Protein AF-A0A914TPZ6-F1 (afdb_monomer)

Solvent-accessible surface area (backbone atoms only — not comparable to full-atom values): 4273 Å² total; per-residue (Å²): 110,70,82,57,49,54,60,49,32,51,56,35,55,64,42,91,46,66,77,58,24,74,43,14,68,65,52,29,51,54,52,50,52,55,55,45,66,74,48,41,37,60,76,37,82,88,29,25,83,36,96,74,3,55,60,46,53,51,49,53,49,52,55,49,37,43,76,76,39,49,72,62,48,78,71,109

Sequence (76 aa):
MNELIGPIYYVFASDSDLEWAEHAEANTFHCFEQLMSEMKDNFIKTLDKSNCGIEIAMKNFYDRLQAHDSQLYNRL

Mean predicted aligned error: 6.49 Å

Secondary structure (DSSP, 8-state):
-HHHHHHHHHHHHT-SSHHHHHTHHHHHHHHHHHHHHHSGGGT-TTTTTSTTSHHHHHHHHHHHHHHH-HHHHTT-

Structure (mmCIF, N/CA/C/O backbone):
data_AF-A0A914TPZ6-F1
#
_entry.id   AF-A0A914TPZ6-F1
#
loop_
_atom_site.group_PDB
_atom_site.id
_atom_site.type_symbol
_atom_site.label_atom_id
_atom_site.label_alt_id
_atom_site.label_comp_id
_atom_site.label_asym_id
_atom_site.label_entity_id
_atom_site.label_seq_id
_atom_site.pdbx_PDB_ins_code
_atom_site.Cartn_x
_atom_site.Cartn_y
_atom_site.Cartn_z
_atom_site.occupancy
_atom_site.B_iso_or_equiv
_atom_site.auth_seq_id
_atom_site.auth_comp_id
_atom_site.auth_asym_id
_atom_site.auth_atom_id
_atom_site.pdbx_PDB_model_num
ATOM 1 N N . MET A 1 1 ? 2.581 5.035 3.562 1.00 74.62 1 MET A N 1
ATOM 2 C CA . MET A 1 1 ? 2.564 5.452 2.142 1.00 74.62 1 MET A CA 1
ATOM 3 C C . MET A 1 1 ? 3.698 4.801 1.359 1.00 74.62 1 MET A C 1
ATOM 5 O O . MET A 1 1 ? 3.392 4.138 0.383 1.00 74.62 1 MET A O 1
ATOM 9 N N . ASN A 1 2 ? 4.959 4.867 1.808 1.00 79.25 2 ASN A N 1
ATOM 10 C CA . ASN A 1 2 ? 6.070 4.156 1.141 1.00 79.25 2 ASN A CA 1
ATOM 11 C C . ASN A 1 2 ? 5.856 2.633 1.047 1.00 79.25 2 ASN A C 1
ATOM 13 O O . ASN A 1 2 ? 6.113 2.047 0.002 1.00 79.25 2 ASN A O 1
ATOM 17 N N . GLU A 1 3 ? 5.270 2.029 2.085 1.00 87.94 3 GLU A N 1
ATOM 18 C CA . GLU A 1 3 ? 4.881 0.606 2.090 1.00 87.94 3 GLU A CA 1
ATOM 19 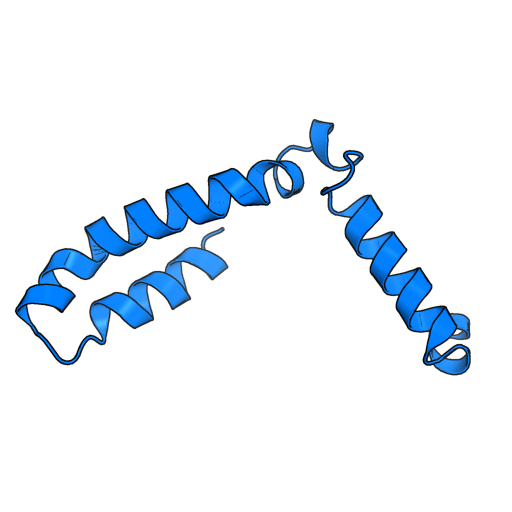C C . GLU A 1 3 ? 3.835 0.232 1.022 1.00 87.94 3 GLU A C 1
ATOM 21 O O . GLU A 1 3 ? 3.668 -0.943 0.722 1.00 87.94 3 GLU A O 1
ATOM 26 N N . LEU A 1 4 ? 3.123 1.210 0.441 1.00 86.44 4 LEU A N 1
ATOM 27 C CA . LEU A 1 4 ? 2.188 0.980 -0.669 1.00 86.44 4 LEU A CA 1
ATOM 28 C C . LEU A 1 4 ? 2.887 1.110 -2.026 1.00 86.44 4 LEU A C 1
ATOM 30 O O . LEU A 1 4 ? 2.628 0.321 -2.926 1.00 86.44 4 LEU A O 1
ATOM 34 N N . ILE A 1 5 ? 3.796 2.080 -2.166 1.00 91.69 5 ILE A N 1
ATOM 35 C CA . ILE A 1 5 ? 4.529 2.320 -3.417 1.00 91.69 5 ILE A CA 1
ATOM 36 C C . ILE A 1 5 ? 5.433 1.133 -3.765 1.00 91.69 5 ILE A C 1
ATOM 38 O O . ILE A 1 5 ? 5.486 0.740 -4.926 1.00 91.69 5 ILE A O 1
ATOM 42 N N . GLY A 1 6 ? 6.120 0.547 -2.777 1.00 92.94 6 GLY A N 1
ATOM 43 C CA . GLY A 1 6 ? 7.077 -0.544 -3.001 1.00 92.94 6 GLY A CA 1
ATOM 44 C C . GLY A 1 6 ? 6.485 -1.739 -3.765 1.00 92.94 6 GLY A C 1
ATOM 45 O O . GLY A 1 6 ? 7.018 -2.095 -4.816 1.00 92.94 6 GLY A O 1
ATOM 46 N N . PRO A 1 7 ? 5.372 -2.334 -3.297 1.00 94.88 7 PRO A N 1
ATOM 47 C CA . PRO A 1 7 ? 4.704 -3.425 -4.004 1.00 94.88 7 PRO A CA 1
ATOM 48 C C . PRO A 1 7 ? 4.175 -3.037 -5.390 1.00 94.88 7 PRO A C 1
ATOM 50 O O . PRO A 1 7 ? 4.320 -3.820 -6.324 1.00 94.88 7 PRO A O 1
ATOM 53 N N . ILE A 1 8 ? 3.599 -1.838 -5.544 1.00 94.50 8 ILE A N 1
ATOM 54 C CA . ILE A 1 8 ? 3.067 -1.364 -6.835 1.00 94.50 8 ILE A CA 1
ATOM 55 C C . ILE A 1 8 ? 4.203 -1.251 -7.860 1.00 94.50 8 ILE A C 1
ATOM 57 O O . ILE A 1 8 ? 4.099 -1.787 -8.962 1.00 94.50 8 ILE A O 1
ATOM 61 N N . TYR A 1 9 ? 5.314 -0.623 -7.468 1.00 96.25 9 TYR A N 1
ATOM 62 C CA . TYR A 1 9 ? 6.489 -0.498 -8.324 1.00 96.25 9 TYR A CA 1
ATOM 63 C C . TYR A 1 9 ? 7.098 -1.852 -8.658 1.00 96.25 9 TYR A C 1
ATOM 65 O O . TYR A 1 9 ? 7.423 -2.105 -9.812 1.00 96.25 9 TYR A O 1
ATOM 73 N N . TYR A 1 10 ? 7.225 -2.740 -7.670 1.00 95.75 10 TYR A N 1
ATOM 74 C CA . TYR A 1 10 ? 7.761 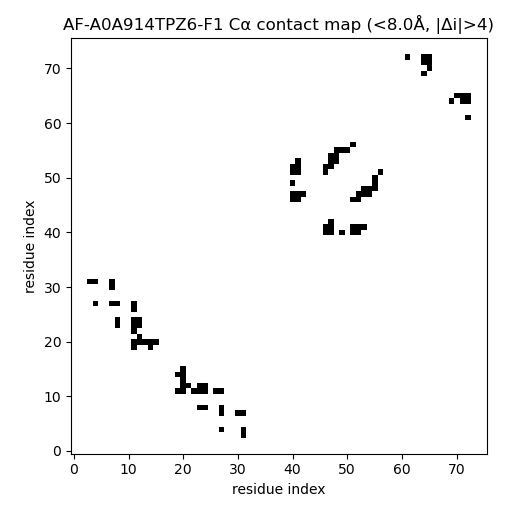-4.078 -7.894 1.00 95.75 10 TYR A CA 1
ATOM 75 C C . TYR A 1 10 ? 6.962 -4.844 -8.952 1.00 95.75 10 TYR A C 1
ATOM 77 O O . TYR A 1 10 ? 7.564 -5.489 -9.808 1.00 95.75 10 TYR A O 1
ATOM 85 N N . VAL A 1 11 ? 5.629 -4.747 -8.926 1.00 95.94 11 VAL A N 1
ATOM 86 C CA . VAL A 1 11 ? 4.769 -5.400 -9.920 1.00 95.94 11 VAL A CA 1
ATOM 87 C C . VAL A 1 11 ? 5.011 -4.830 -11.316 1.00 95.94 11 VAL A C 1
ATOM 89 O O . VAL A 1 11 ? 5.254 -5.608 -12.232 1.00 95.94 11 VAL A O 1
ATOM 92 N N . PHE A 1 12 ? 5.014 -3.504 -11.485 1.00 95.25 12 PHE A N 1
ATOM 93 C CA . PHE A 1 12 ? 5.231 -2.901 -12.806 1.00 95.25 12 PHE A CA 1
ATOM 94 C C . PHE A 1 12 ? 6.666 -3.068 -13.327 1.00 95.25 12 PHE A C 1
ATOM 96 O O . PHE A 1 12 ? 6.869 -3.234 -14.522 1.00 95.25 12 PHE A O 1
ATOM 103 N N . ALA A 1 13 ? 7.667 -3.048 -12.447 1.00 95.00 13 ALA A N 1
ATOM 104 C CA . ALA A 1 13 ? 9.070 -3.219 -12.824 1.00 95.00 13 ALA A CA 1
ATOM 105 C C . ALA A 1 13 ? 9.448 -4.686 -13.093 1.00 95.00 13 ALA A C 1
ATOM 107 O O . ALA A 1 13 ? 10.475 -4.943 -13.716 1.00 95.00 13 ALA A O 1
ATOM 108 N N . SER A 1 14 ? 8.643 -5.641 -12.616 1.00 94.94 14 SER A N 1
ATOM 109 C CA . SER A 1 14 ? 8.830 -7.077 -12.868 1.00 94.94 14 SER A CA 1
ATOM 110 C C . SER A 1 14 ? 7.998 -7.584 -14.051 1.00 94.94 14 SER A C 1
ATOM 112 O O . SER A 1 14 ? 7.790 -8.795 -14.158 1.00 94.94 14 SER A O 1
ATOM 114 N N . ASP A 1 15 ? 7.493 -6.690 -14.909 1.00 94.00 15 ASP A N 1
ATOM 115 C CA . ASP A 1 15 ? 6.744 -7.086 -16.101 1.00 94.00 15 ASP A CA 1
ATOM 116 C C . ASP A 1 15 ? 7.624 -7.933 -17.036 1.00 94.00 15 ASP A C 1
ATOM 118 O O . ASP A 1 15 ? 8.823 -7.693 -17.203 1.00 94.00 15 ASP A O 1
ATOM 122 N N . SER A 1 16 ? 7.027 -8.969 -17.624 1.00 94.81 16 SER A N 1
ATOM 123 C CA . SER A 1 16 ? 7.693 -9.816 -18.615 1.00 94.81 16 SER A CA 1
ATOM 124 C C . SER A 1 16 ? 7.986 -9.077 -19.922 1.00 94.81 16 SER A C 1
ATOM 126 O O . SER A 1 16 ? 8.889 -9.484 -20.657 1.00 94.81 16 SER A O 1
ATOM 128 N N . ASP A 1 17 ? 7.222 -8.023 -20.215 1.00 95.19 17 ASP A N 1
ATOM 129 C CA . ASP A 1 17 ? 7.435 -7.140 -21.351 1.00 95.19 17 ASP A CA 1
ATOM 130 C C . ASP A 1 17 ? 8.347 -5.968 -20.947 1.00 95.19 17 ASP A C 1
ATOM 132 O O . ASP A 1 17 ? 8.021 -5.156 -20.078 1.00 95.19 17 ASP A O 1
ATOM 136 N N . LEU A 1 18 ? 9.513 -5.880 -21.594 1.00 92.62 18 LEU A N 1
ATOM 137 C CA . LEU A 1 18 ? 10.504 -4.841 -21.313 1.00 92.62 18 LEU A CA 1
ATOM 138 C C . LEU A 1 18 ? 9.997 -3.439 -21.673 1.00 92.62 18 LEU A C 1
ATOM 140 O O . LEU A 1 18 ? 10.349 -2.490 -20.978 1.00 92.62 18 LEU A O 1
ATOM 144 N N . GLU A 1 19 ? 9.152 -3.305 -22.700 1.00 93.88 19 GLU A N 1
ATOM 145 C CA . GLU A 1 19 ? 8.551 -2.020 -23.082 1.00 93.88 19 GLU A CA 1
ATOM 146 C C . GLU A 1 19 ? 7.609 -1.520 -21.975 1.00 93.88 19 GLU A C 1
ATOM 148 O O . GLU A 1 19 ? 7.560 -0.333 -21.659 1.00 93.88 19 GLU A O 1
ATOM 153 N N . TRP A 1 20 ? 6.902 -2.434 -21.310 1.00 91.25 20 TRP A N 1
ATOM 154 C CA . TRP A 1 20 ? 5.996 -2.090 -20.214 1.00 91.25 20 TRP A CA 1
ATOM 155 C C . TRP A 1 20 ? 6.759 -1.789 -18.923 1.00 91.25 20 TRP A C 1
ATOM 157 O O . TRP A 1 20 ? 6.406 -0.848 -18.203 1.00 91.25 20 TRP A O 1
ATOM 167 N N . ALA A 1 21 ? 7.839 -2.530 -18.662 1.00 93.38 21 ALA A N 1
ATOM 168 C CA . ALA A 1 21 ? 8.721 -2.293 -17.524 1.00 93.38 21 ALA A CA 1
ATOM 169 C C . ALA A 1 21 ? 9.420 -0.919 -17.593 1.00 93.38 21 ALA A C 1
ATOM 171 O O . ALA A 1 21 ? 9.625 -0.287 -16.554 1.00 93.38 21 ALA A O 1
ATOM 172 N N . GLU A 1 22 ? 9.724 -0.401 -18.792 1.00 94.94 22 GLU A N 1
ATOM 173 C CA . GLU A 1 22 ? 10.258 0.962 -18.975 1.00 94.94 22 GLU A CA 1
ATOM 174 C C . GLU A 1 22 ? 9.298 2.050 -18.460 1.00 94.94 22 GLU A C 1
ATOM 176 O O . GLU A 1 22 ? 9.732 3.115 -18.014 1.00 94.94 22 GLU A O 1
ATOM 181 N N . HIS A 1 23 ? 7.992 1.772 -18.442 1.00 95.88 23 HIS A N 1
ATOM 182 C CA . HIS A 1 23 ? 6.963 2.680 -17.935 1.00 95.88 23 HIS A CA 1
ATOM 183 C C . HIS A 1 23 ? 6.623 2.468 -16.450 1.00 95.88 23 HIS A C 1
ATOM 185 O O . HIS A 1 23 ? 5.692 3.101 -15.937 1.00 95.88 23 HIS A O 1
ATOM 191 N N . ALA A 1 24 ? 7.371 1.624 -15.730 1.00 94.94 24 ALA A N 1
ATOM 192 C CA . ALA A 1 24 ? 7.037 1.229 -14.364 1.00 94.94 24 ALA A CA 1
ATOM 193 C C . ALA A 1 24 ? 6.894 2.408 -13.391 1.00 94.94 24 ALA A C 1
ATOM 195 O O . ALA A 1 24 ? 5.952 2.430 -12.599 1.00 94.94 24 ALA A O 1
ATOM 196 N N . GLU A 1 25 ? 7.772 3.412 -13.455 1.00 95.00 25 GLU A N 1
ATOM 197 C CA . GLU A 1 25 ? 7.704 4.585 -12.572 1.00 95.00 25 GLU A CA 1
ATOM 198 C C . GLU A 1 25 ? 6.432 5.415 -12.814 1.00 95.00 25 GLU A C 1
ATOM 200 O O . GLU A 1 25 ? 5.702 5.725 -11.869 1.00 95.00 25 GLU A O 1
ATOM 205 N N . ALA A 1 26 ? 6.119 5.722 -14.077 1.00 96.00 26 ALA A N 1
ATOM 206 C CA . ALA A 1 26 ? 4.940 6.508 -14.442 1.00 96.00 26 ALA A CA 1
ATOM 207 C C . ALA A 1 26 ? 3.634 5.772 -14.094 1.00 96.00 26 ALA A C 1
ATOM 209 O O . ALA A 1 26 ? 2.714 6.366 -13.523 1.00 96.00 26 ALA A O 1
ATOM 210 N N . ASN A 1 27 ? 3.581 4.465 -14.365 1.00 94.69 27 ASN A N 1
ATOM 211 C CA . ASN A 1 27 ? 2.442 3.613 -14.022 1.00 94.69 27 ASN A CA 1
ATOM 212 C C . ASN A 1 27 ? 2.256 3.509 -12.505 1.00 94.69 27 ASN A C 1
ATOM 214 O O . ASN A 1 27 ? 1.133 3.611 -12.006 1.00 94.69 27 ASN A O 1
A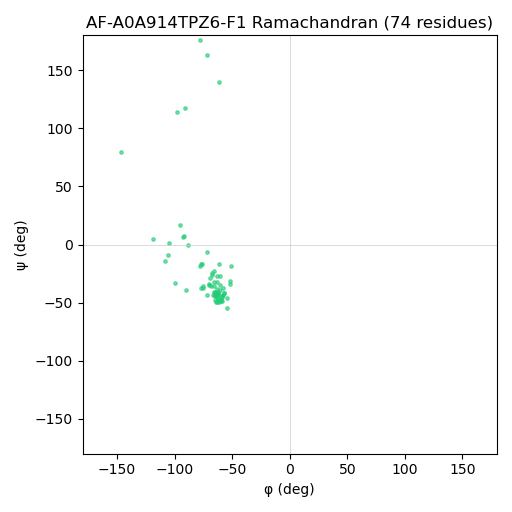TOM 218 N N . THR A 1 28 ? 3.357 3.385 -11.760 1.00 96.06 28 THR A N 1
ATOM 219 C CA . THR A 1 28 ? 3.339 3.392 -10.292 1.00 96.06 28 THR A CA 1
ATOM 220 C C . THR A 1 28 ? 2.785 4.702 -9.762 1.00 96.06 28 THR A C 1
ATOM 222 O O . THR A 1 28 ? 1.911 4.674 -8.900 1.00 96.06 28 THR A O 1
ATOM 225 N N . PHE A 1 29 ? 3.260 5.840 -10.276 1.00 94.50 29 PHE A N 1
ATOM 226 C CA . PHE A 1 29 ? 2.797 7.153 -9.837 1.00 94.50 29 PHE A CA 1
ATOM 227 C C . PHE A 1 29 ? 1.292 7.315 -10.062 1.00 94.50 29 PHE A C 1
ATOM 229 O O . PHE A 1 29 ? 0.566 7.669 -9.134 1.00 94.50 29 PHE A O 1
ATOM 236 N N . HIS A 1 30 ? 0.813 6.981 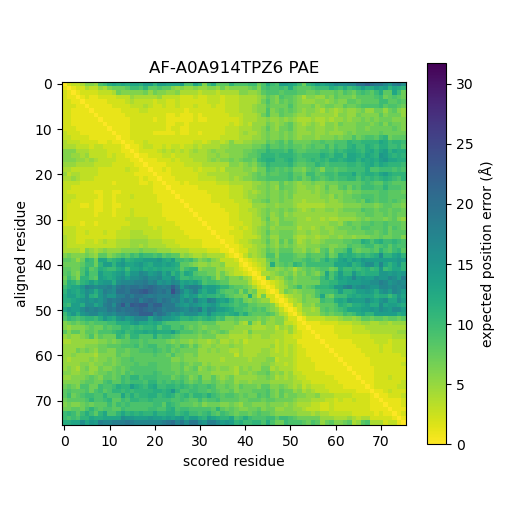-11.263 1.00 94.56 30 HIS A N 1
ATOM 237 C CA . HIS A 1 30 ? -0.601 7.106 -11.601 1.00 94.56 30 HIS A CA 1
ATOM 238 C C . HIS A 1 30 ? -1.490 6.169 -10.769 1.00 94.56 30 HIS A C 1
ATOM 240 O O . HIS A 1 30 ? -2.517 6.589 -10.235 1.00 94.56 30 HIS A O 1
ATOM 246 N N . CYS A 1 31 ? -1.083 4.907 -10.611 1.00 93.81 31 CYS A N 1
ATOM 247 C CA . CYS A 1 31 ? -1.816 3.929 -9.808 1.00 93.81 31 CYS A CA 1
ATOM 248 C C . CYS A 1 31 ? -1.845 4.328 -8.324 1.00 93.81 31 CYS A C 1
ATOM 250 O O . CYS A 1 31 ? -2.893 4.269 -7.678 1.00 93.81 31 CYS A O 1
ATOM 252 N N . PHE A 1 32 ? -0.713 4.797 -7.793 1.00 93.06 32 PHE A N 1
ATOM 253 C CA . PHE A 1 32 ? -0.619 5.277 -6.421 1.00 93.06 32 PHE A CA 1
ATOM 254 C C . PHE A 1 32 ? -1.508 6.504 -6.183 1.00 93.06 32 PHE A C 1
ATOM 256 O O . PHE A 1 32 ? -2.201 6.559 -5.169 1.00 93.06 32 PHE A O 1
ATOM 263 N N . GLU A 1 33 ? -1.541 7.463 -7.111 1.00 91.62 33 GLU A N 1
ATOM 264 C CA . GLU A 1 33 ? -2.404 8.645 -7.011 1.00 91.62 33 GLU A CA 1
ATOM 265 C C . GLU A 1 33 ? -3.891 8.261 -6.938 1.00 91.62 33 GLU A C 1
ATOM 267 O O . GLU A 1 33 ? -4.611 8.740 -6.056 1.00 91.62 33 GLU A O 1
ATOM 272 N N . GLN A 1 34 ? -4.343 7.353 -7.810 1.00 91.06 34 GLN A N 1
ATOM 273 C CA . GLN A 1 34 ? -5.726 6.867 -7.802 1.00 91.06 34 GLN A CA 1
ATOM 274 C C . GLN A 1 34 ? -6.074 6.158 -6.487 1.00 91.06 34 GLN A C 1
ATOM 276 O O . GLN A 1 34 ? -7.063 6.512 -5.842 1.00 91.06 34 GLN A O 1
ATOM 281 N N . LEU A 1 35 ? -5.229 5.223 -6.042 1.00 89.75 35 LEU A N 1
ATOM 282 C CA . LEU A 1 35 ? -5.428 4.489 -4.790 1.00 89.75 35 LEU A CA 1
ATOM 283 C C . LEU A 1 35 ? -5.509 5.436 -3.583 1.00 89.75 35 LEU A C 1
ATOM 285 O O . LEU A 1 35 ? -6.374 5.305 -2.714 1.00 89.75 35 LEU A O 1
ATOM 289 N N . MET A 1 36 ? -4.618 6.425 -3.532 1.00 85.38 36 MET A N 1
ATOM 290 C CA . MET A 1 36 ? -4.591 7.400 -2.445 1.00 85.38 36 MET A CA 1
ATOM 291 C C . MET A 1 36 ? -5.790 8.351 -2.475 1.00 85.38 36 MET A C 1
ATOM 293 O O . MET A 1 36 ? -6.220 8.797 -1.412 1.00 85.38 36 MET A O 1
ATOM 297 N N . SER A 1 37 ? -6.360 8.638 -3.648 1.00 85.25 37 SER A N 1
ATOM 298 C CA . SER A 1 37 ? -7.594 9.425 -3.773 1.00 85.25 37 SER A CA 1
ATOM 299 C C . SER A 1 37 ? -8.790 8.725 -3.116 1.00 85.25 37 SER A C 1
ATOM 301 O O . SER A 1 37 ? -9.600 9.374 -2.449 1.00 85.25 37 SER A O 1
ATOM 303 N N . GLU A 1 38 ? -8.871 7.397 -3.232 1.00 81.31 38 GLU A N 1
ATOM 304 C CA . GLU A 1 38 ? -9.917 6.588 -2.594 1.00 81.31 38 GLU A CA 1
ATOM 305 C C . GLU A 1 38 ? -9.692 6.426 -1.087 1.00 81.31 38 GLU A C 1
ATOM 307 O O . GLU A 1 38 ? -10.640 6.445 -0.303 1.00 81.31 38 GLU A O 1
ATOM 312 N N . MET A 1 39 ? -8.432 6.318 -0.660 1.00 76.19 39 MET A N 1
ATOM 313 C CA . MET A 1 39 ? -8.069 6.128 0.747 1.00 76.19 39 MET A CA 1
ATOM 314 C C . MET A 1 39 ? -7.793 7.433 1.506 1.00 76.19 39 MET A C 1
ATOM 316 O O . MET A 1 39 ? -7.373 7.382 2.664 1.00 76.19 39 MET A O 1
ATOM 320 N N . LYS A 1 40 ? -8.019 8.600 0.890 1.00 72.38 40 LYS A N 1
ATOM 321 C CA . LYS A 1 40 ? -7.668 9.929 1.430 1.00 72.38 40 LYS A CA 1
ATOM 322 C C . LYS A 1 40 ? -8.197 10.176 2.847 1.00 72.38 40 LYS A C 1
ATOM 324 O O . LYS A 1 40 ? -7.522 10.816 3.655 1.00 72.38 40 LYS A O 1
ATOM 329 N N . ASP A 1 41 ? -9.365 9.622 3.161 1.00 69.56 41 ASP A N 1
ATOM 330 C CA . ASP A 1 41 ? -10.048 9.812 4.440 1.00 69.56 41 ASP A CA 1
ATOM 331 C C . ASP A 1 41 ? -9.279 9.158 5.604 1.00 69.56 41 ASP A C 1
ATOM 333 O O . ASP A 1 41 ? -9.317 9.665 6.722 1.00 69.56 41 ASP A O 1
ATOM 337 N N . ASN A 1 42 ? -8.487 8.111 5.331 1.00 67.00 42 ASN A N 1
ATOM 338 C CA . ASN A 1 42 ? -7.642 7.428 6.321 1.00 67.00 42 ASN A CA 1
ATOM 339 C C . ASN A 1 42 ? -6.371 8.209 6.689 1.00 67.00 42 ASN A C 1
ATOM 341 O O . ASN A 1 42 ? -5.714 7.898 7.680 1.00 67.00 42 ASN A O 1
ATOM 345 N N . PHE A 1 43 ? -5.982 9.200 5.883 1.00 67.88 43 PHE A N 1
ATOM 346 C CA . PHE A 1 43 ? -4.729 9.942 6.069 1.00 67.88 43 PHE A CA 1
ATOM 347 C C . PHE A 1 43 ? -4.949 11.369 6.572 1.00 67.88 43 PHE A C 1
ATOM 349 O O . PHE A 1 43 ? -4.013 12.016 7.050 1.00 67.88 43 PHE A O 1
ATOM 356 N N . ILE A 1 44 ? -6.182 11.866 6.498 1.00 69.75 44 ILE A N 1
ATOM 357 C CA . ILE A 1 44 ? -6.545 13.202 6.954 1.00 69.75 44 ILE A CA 1
ATOM 358 C C . ILE A 1 44 ? -7.146 13.083 8.356 1.00 69.75 44 ILE A C 1
ATOM 360 O O . ILE A 1 44 ? -8.244 12.567 8.528 1.00 69.75 44 ILE A O 1
ATOM 364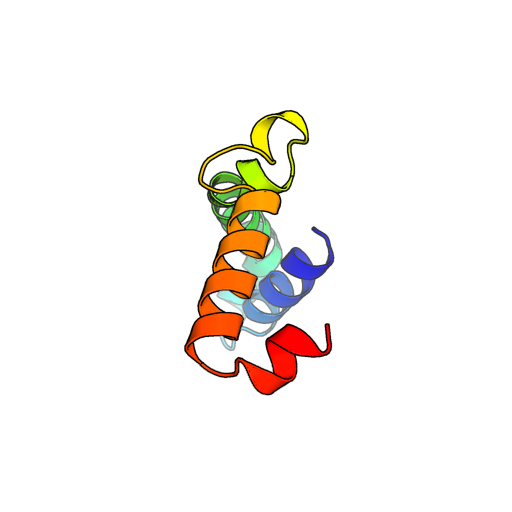 N N . LYS A 1 45 ? -6.464 13.638 9.369 1.00 64.12 45 LYS A N 1
ATOM 365 C CA . LYS A 1 45 ? -6.911 13.592 10.780 1.00 64.12 45 LYS A CA 1
ATOM 366 C C . LYS A 1 45 ? -8.353 14.066 10.997 1.00 64.12 45 LYS A C 1
ATOM 368 O O . LYS A 1 45 ? -9.017 13.599 11.913 1.00 64.12 45 LYS A O 1
ATOM 373 N N . THR A 1 46 ? -8.839 15.009 10.191 1.00 62.81 46 THR A N 1
ATOM 374 C CA . THR A 1 46 ? -10.219 15.512 10.292 1.00 62.81 46 THR A CA 1
ATOM 375 C C . THR A 1 46 ? -11.259 14.565 9.691 1.00 62.81 46 THR A C 1
ATOM 377 O O . THR A 1 46 ? -12.438 14.706 9.999 1.00 62.81 46 THR A O 1
ATOM 380 N N . LEU A 1 47 ? -10.840 13.603 8.865 1.00 62.56 47 LEU A N 1
ATOM 381 C CA . LEU A 1 47 ? -11.690 12.606 8.210 1.00 62.56 47 LEU A CA 1
ATOM 382 C C . LEU A 1 47 ? -11.568 11.217 8.844 1.00 62.56 47 LEU A C 1
ATOM 384 O O . LEU A 1 47 ? -12.285 10.306 8.446 1.00 62.56 47 LEU A O 1
ATOM 388 N N . ASP A 1 48 ? -10.761 11.067 9.893 1.00 66.00 48 ASP A N 1
ATOM 389 C CA . ASP A 1 48 ? -10.617 9.801 10.618 1.00 66.00 48 ASP A CA 1
ATOM 390 C C . ASP A 1 48 ? -11.930 9.340 11.288 1.00 66.00 48 ASP A C 1
ATOM 392 O O . ASP A 1 48 ? -12.206 8.151 11.429 1.00 66.00 48 ASP A O 1
ATOM 396 N N . LYS A 1 49 ? -12.798 10.307 11.618 1.00 61.91 49 LYS A N 1
ATOM 397 C CA . LYS A 1 49 ? -14.166 10.086 12.123 1.00 61.91 49 LYS A CA 1
ATOM 398 C C . LYS A 1 49 ? -15.223 9.973 11.021 1.00 61.91 49 LYS A C 1
ATOM 400 O O . LYS A 1 49 ? -16.411 9.869 11.322 1.00 61.91 49 LYS A O 1
ATOM 405 N N . SER A 1 50 ? -14.827 10.091 9.754 1.00 70.44 50 SER A N 1
ATOM 406 C CA . SER A 1 50 ? -15.743 9.921 8.625 1.00 70.44 50 SER A CA 1
ATOM 407 C C . SER A 1 50 ? -16.129 8.452 8.469 1.00 70.44 50 SER A C 1
ATOM 409 O O . SER A 1 50 ? -15.427 7.574 8.965 1.00 70.44 50 SER A O 1
ATOM 411 N N . ASN A 1 51 ? -17.205 8.191 7.716 1.00 63.91 51 ASN A N 1
ATOM 412 C CA . ASN A 1 51 ? -17.733 6.852 7.408 1.00 63.91 51 ASN A CA 1
ATOM 413 C C . ASN A 1 51 ? -16.691 5.851 6.865 1.00 63.91 51 ASN A C 1
ATOM 415 O O . ASN A 1 51 ? -16.937 4.647 6.919 1.00 63.91 51 ASN A O 1
ATOM 419 N N . CYS A 1 52 ? -15.551 6.339 6.367 1.00 65.94 52 CYS A N 1
ATOM 420 C CA . CYS A 1 52 ? -14.477 5.543 5.778 1.00 65.94 52 CYS A CA 1
ATOM 421 C C . CYS A 1 52 ? -13.134 5.661 6.525 1.00 65.94 52 CYS A C 1
ATOM 423 O O . CYS A 1 52 ? -12.147 5.123 6.034 1.00 65.94 52 CYS A O 1
ATOM 425 N N . GLY A 1 53 ? -13.081 6.370 7.659 1.00 76.62 53 GLY A N 1
ATOM 426 C CA . GLY A 1 53 ? -11.859 6.573 8.442 1.00 76.62 53 GLY A CA 1
ATOM 427 C C . GLY A 1 53 ? -11.464 5.368 9.306 1.00 76.62 53 GLY A C 1
ATOM 428 O O . GLY A 1 53 ? -12.194 4.371 9.405 1.00 76.62 53 GLY A O 1
ATOM 429 N N . ILE A 1 54 ? -10.309 5.462 9.972 1.00 82.25 54 ILE A N 1
ATOM 430 C CA . ILE A 1 54 ? -9.707 4.337 10.701 1.00 82.25 54 ILE A CA 1
ATOM 431 C C . ILE A 1 54 ? -10.552 3.974 11.925 1.00 82.25 54 ILE A C 1
ATOM 433 O O . ILE A 1 54 ? -10.710 2.787 12.215 1.00 82.25 54 ILE A O 1
ATOM 437 N N . GLU A 1 55 ? -11.158 4.951 12.612 1.00 81.94 55 GLU A N 1
ATOM 438 C CA . GLU A 1 55 ? -12.018 4.679 13.777 1.00 81.94 55 GLU A CA 1
ATOM 439 C C . GLU A 1 55 ? -13.188 3.746 13.419 1.00 81.94 55 GLU A C 1
ATOM 441 O O . GLU A 1 55 ? -13.476 2.786 14.140 1.00 81.94 55 GLU A O 1
ATOM 446 N N . ILE A 1 56 ? -13.841 3.980 12.278 1.00 82.88 56 ILE A N 1
ATOM 447 C CA . ILE A 1 56 ? -14.978 3.164 11.835 1.00 82.88 56 ILE A CA 1
ATOM 448 C C . ILE A 1 56 ? -14.511 1.815 11.295 1.00 82.88 56 ILE A C 1
ATOM 450 O O . ILE A 1 56 ? -15.153 0.801 11.574 1.00 82.88 56 ILE A O 1
ATOM 454 N N . ALA A 1 57 ? -13.380 1.766 10.588 1.00 86.00 57 ALA A N 1
ATOM 455 C CA . ALA A 1 57 ? -12.780 0.504 10.164 1.00 86.00 57 ALA A CA 1
ATOM 456 C C . ALA A 1 57 ? -12.448 -0.397 11.370 1.00 86.00 57 ALA A C 1
ATOM 458 O O . ALA A 1 57 ? -12.800 -1.579 11.371 1.00 86.00 57 ALA A O 1
ATOM 459 N N . MET A 1 58 ? -11.856 0.172 12.425 1.00 89.19 58 MET A N 1
ATOM 460 C CA . MET A 1 58 ? -11.555 -0.540 13.670 1.00 89.19 58 MET A CA 1
ATOM 461 C C . MET A 1 58 ? -12.822 -0.982 14.396 1.00 89.19 58 MET A C 1
ATOM 463 O O . MET A 1 58 ? -12.901 -2.126 14.839 1.00 89.19 58 MET A O 1
ATOM 467 N N . LYS A 1 59 ? -13.842 -0.122 14.479 1.00 89.25 59 LYS A N 1
ATOM 468 C CA . LYS A 1 59 ? -15.133 -0.505 15.057 1.00 89.25 59 LYS A CA 1
ATOM 469 C C . LYS A 1 59 ? -15.751 -1.690 14.306 1.00 89.25 59 LYS A C 1
ATOM 471 O O . LYS A 1 59 ? -16.104 -2.684 14.927 1.00 89.25 59 LYS A O 1
ATOM 476 N N . ASN A 1 60 ? -15.802 -1.626 12.976 1.00 90.12 60 ASN A N 1
ATOM 477 C CA . ASN A 1 60 ? -16.324 -2.710 12.141 1.00 90.12 60 ASN A CA 1
ATOM 478 C C . ASN A 1 60 ? -15.525 -4.011 12.316 1.00 90.12 60 ASN A C 1
ATOM 480 O O . ASN A 1 60 ? -16.099 -5.099 12.250 1.00 90.12 60 ASN A O 1
ATOM 484 N N . PHE A 1 61 ? -14.209 -3.914 12.523 1.00 92.62 61 PHE A N 1
ATOM 485 C CA . PHE A 1 61 ? -13.369 -5.061 12.851 1.00 92.62 61 PHE A CA 1
ATOM 486 C C . PHE A 1 61 ? -13.770 -5.683 14.194 1.00 92.62 61 PHE A C 1
ATOM 488 O O . PHE A 1 61 ? -14.011 -6.887 14.243 1.00 92.62 61 PHE A O 1
ATOM 495 N N . TYR A 1 62 ? -13.908 -4.880 15.253 1.00 93.38 62 TYR A N 1
ATOM 496 C CA . TYR A 1 62 ? -14.339 -5.356 16.570 1.00 93.38 62 TYR A CA 1
ATOM 497 C C . TYR A 1 62 ? -15.752 -5.951 16.548 1.00 93.38 62 TYR A C 1
ATOM 499 O O . TYR A 1 62 ? -15.960 -7.022 17.115 1.00 93.38 62 TYR A O 1
ATOM 507 N N . ASP A 1 63 ? -16.690 -5.327 15.833 1.00 94.00 63 ASP A N 1
ATOM 508 C CA . ASP A 1 63 ? -18.060 -5.829 15.673 1.00 94.00 63 ASP A CA 1
ATOM 509 C C . ASP A 1 63 ? -18.063 -7.207 14.976 1.00 94.00 63 ASP A C 1
ATOM 511 O O . ASP A 1 63 ? -18.738 -8.144 15.411 1.00 94.00 63 ASP A O 1
ATOM 515 N N . ARG A 1 64 ? -17.254 -7.372 13.918 1.00 95.06 64 ARG A N 1
ATOM 516 C CA . ARG A 1 64 ? -17.074 -8.666 13.235 1.00 95.06 64 ARG A CA 1
ATOM 517 C C . ARG A 1 64 ? -16.392 -9.691 14.133 1.00 95.06 64 ARG A C 1
ATOM 519 O O . ARG A 1 64 ? -16.795 -10.853 14.136 1.00 95.06 64 ARG A O 1
ATOM 526 N N . LEU A 1 65 ? -15.380 -9.278 14.891 1.00 95.56 65 LEU A N 1
ATOM 527 C CA . LEU A 1 65 ? -14.666 -10.158 15.805 1.00 95.56 65 LEU A CA 1
ATOM 528 C C . LEU A 1 65 ? -15.597 -10.673 16.903 1.00 95.56 65 LEU A C 1
ATOM 530 O O . LEU A 1 65 ? -15.635 -11.872 17.141 1.00 95.56 65 LEU A O 1
ATOM 534 N N . GLN A 1 66 ? -16.408 -9.804 17.504 1.00 95.38 66 GLN A N 1
ATOM 535 C CA . GLN A 1 66 ? -17.394 -10.205 18.504 1.00 95.38 66 GLN A CA 1
ATOM 536 C C . GLN A 1 66 ? -18.418 -11.201 17.938 1.00 95.38 66 GLN A C 1
ATOM 538 O O . GLN A 1 66 ? -18.798 -12.148 18.628 1.00 95.38 66 GLN A O 1
ATOM 543 N N . ALA A 1 67 ? -18.851 -11.004 16.687 1.00 95.81 67 ALA A N 1
ATOM 544 C CA . ALA A 1 67 ? -19.824 -11.870 16.028 1.00 95.81 67 ALA A CA 1
ATOM 545 C C . ALA A 1 67 ? -19.272 -13.267 15.687 1.00 95.81 67 ALA A C 1
ATOM 547 O O . ALA A 1 67 ? -20.022 -14.243 15.735 1.00 95.81 67 ALA A O 1
ATOM 548 N N . HIS A 1 68 ? -17.987 -13.371 15.337 1.00 96.44 68 HIS A N 1
ATOM 549 C CA . HIS A 1 68 ? -17.373 -14.628 14.890 1.00 96.44 68 HIS A CA 1
ATOM 550 C C . HIS A 1 68 ? -16.565 -15.353 15.975 1.00 96.44 68 HIS 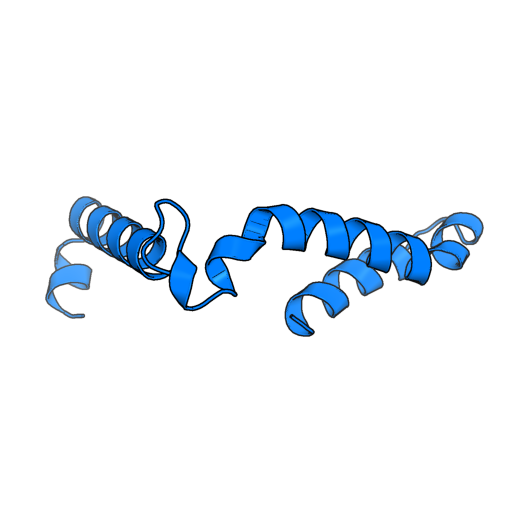A C 1
ATOM 552 O O . HIS A 1 68 ? -16.549 -16.582 15.988 1.00 96.44 68 HIS A O 1
ATOM 558 N N .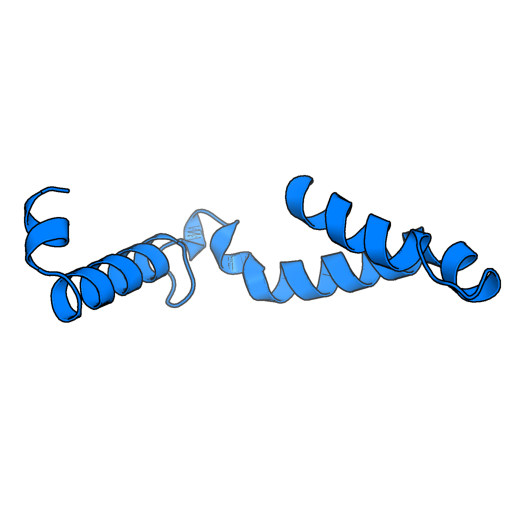 ASP A 1 69 ? -15.920 -14.622 16.883 1.00 95.25 69 ASP A N 1
ATOM 559 C CA . ASP A 1 69 ? -15.118 -15.160 17.982 1.00 95.25 69 ASP A CA 1
ATOM 560 C C . ASP A 1 69 ? -15.218 -14.261 19.225 1.00 95.25 69 ASP A C 1
ATOM 562 O O . ASP A 1 69 ? -14.344 -13.453 19.558 1.00 95.25 69 ASP A O 1
ATOM 566 N N . SER A 1 70 ? -16.321 -14.431 19.952 1.00 92.25 70 SER A N 1
ATOM 567 C CA . SER A 1 70 ? -16.576 -13.704 21.194 1.00 92.25 70 SER A CA 1
ATOM 568 C C . SER A 1 70 ? -15.592 -14.063 22.314 1.00 92.25 70 SER A C 1
ATOM 570 O O . SER A 1 70 ? -15.392 -13.259 23.225 1.00 92.25 70 SER A O 1
ATOM 572 N N . GLN A 1 71 ? -14.950 -15.236 22.272 1.00 94.56 71 GLN A N 1
ATOM 573 C CA . GLN A 1 71 ? -13.943 -15.603 23.271 1.00 94.56 71 GLN A CA 1
ATOM 574 C C . GLN A 1 71 ? -12.659 -14.803 23.081 1.00 94.56 71 GLN A C 1
ATOM 576 O O . GLN A 1 71 ? -12.112 -14.317 24.072 1.00 94.56 71 GLN A O 1
ATOM 581 N N . LEU A 1 72 ? -12.199 -14.649 21.837 1.00 94.00 72 LEU A N 1
ATOM 582 C CA . LEU A 1 72 ? -11.062 -13.792 21.515 1.00 94.00 72 LEU A CA 1
ATOM 583 C C . LEU A 1 72 ? -11.395 -12.320 21.773 1.00 94.00 72 LEU A C 1
ATOM 585 O O . LEU A 1 72 ? -10.595 -11.631 22.401 1.00 94.00 72 LEU A O 1
ATOM 589 N N . TYR A 1 73 ? -12.591 -11.866 21.382 1.00 93.25 73 TYR A N 1
ATOM 590 C CA . TYR A 1 73 ? -13.054 -10.501 21.649 1.00 93.25 73 TYR A CA 1
ATOM 591 C C . TYR A 1 73 ? -12.990 -10.141 23.141 1.00 93.25 73 TYR A C 1
ATOM 593 O O . TYR A 1 73 ? -12.466 -9.096 23.495 1.00 93.25 73 TYR A O 1
ATOM 601 N N . ASN A 1 74 ? -13.464 -11.0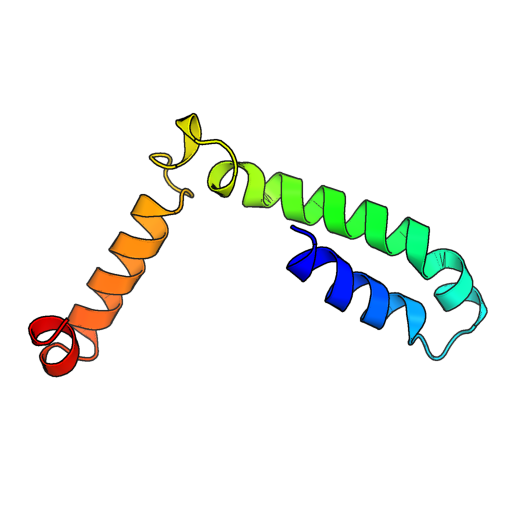22 24.029 1.00 91.50 74 ASN A N 1
ATOM 602 C CA . ASN A 1 74 ? -13.468 -10.768 25.476 1.00 91.50 74 ASN A CA 1
ATOM 603 C C . ASN A 1 74 ? -12.071 -10.821 26.133 1.00 91.50 74 ASN A C 1
ATOM 605 O O . ASN A 1 74 ? -1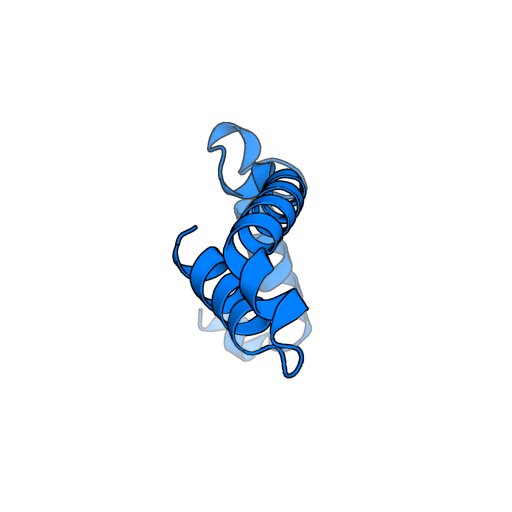1.959 -10.571 27.334 1.00 91.50 74 ASN A O 1
ATOM 609 N N . ARG A 1 75 ? -11.026 -11.216 25.394 1.00 92.62 75 ARG A N 1
ATOM 610 C CA . ARG A 1 75 ? -9.635 -11.280 25.877 1.00 92.62 75 ARG A CA 1
ATOM 611 C C . ARG A 1 75 ? -8.749 -10.150 25.341 1.00 92.62 75 ARG A C 1
ATOM 613 O O . ARG A 1 75 ? -7.607 -10.058 25.793 1.00 92.62 75 ARG A O 1
ATOM 620 N N . LEU A 1 76 ? -9.241 -9.367 24.380 1.00 82.56 76 LEU A N 1
ATOM 621 C CA . LEU A 1 76 ? -8.600 -8.159 23.846 1.00 82.56 76 LEU A CA 1
ATOM 622 C C . LEU A 1 76 ? -8.956 -6.943 24.704 1.00 82.56 76 LEU A C 1
ATOM 624 O O . LEU A 1 76 ? -8.058 -6.088 24.864 1.00 82.56 76 LEU A O 1
#

Foldseek 3Di:
DVVQLVVQLVVQCPDPDPVSNVCSVVSSVVVVVVVCVVLVLQVDPVSLPPCRHPVVVVVVVLVVCCVPPVPVSVVD

pLDDT: mean 86.99, std 10.66, range [61.91, 96.44]

Radius of gyration: 18.07 Å; Cα contacts (8 Å, |Δi|>4): 53; chains: 1; bounding box: 30×31×49 Å

Nearest PDB structures (foldseek):
  3tj3-assembly2_B  TM=2.720E-01  e=4.529E+00  Homo sapiens